Protein AF-A0A0D1LJ55-F1 (afdb_monomer_lite)

Organism: NCBI:txid280871

pLDDT: mean 96.8, std 3.47, range [79.62, 98.5]

Sequence (42 aa):
VTTPRLECGDPKYAWVNQTIFVGQGRIQPGPVVEFQVFRVTL

Radius of gyration: 12.49 Å; chains: 1; bounding box: 32×22×30 Å

Structure (mmCIF, N/CA/C/O backbone):
data_AF-A0A0D1LJ55-F1
#
_entry.id   AF-A0A0D1LJ55-F1
#
loop_
_atom_site.group_PDB
_atom_site.id
_atom_site.type_symbol
_atom_site.label_atom_id
_atom_site.label_alt_id
_atom_site.label_comp_id
_atom_site.label_asym_id
_atom_site.label_entity_id
_atom_site.label_seq_id
_atom_site.pdbx_PDB_ins_code
_atom_site.Cartn_x
_atom_site.Cartn_y
_atom_site.Cartn_z
_atom_site.occupancy
_atom_site.B_iso_or_equiv
_atom_site.auth_seq_id
_atom_site.auth_comp_id
_atom_site.auth_asym_id
_atom_site.auth_atom_id
_atom_site.pdbx_PDB_model_num
ATOM 1 N N . VAL A 1 1 ? 8.441 11.505 -0.340 1.00 84.50 1 VAL A N 1
ATOM 2 C CA . VAL A 1 1 ? 7.309 10.884 0.391 1.00 84.50 1 VAL A CA 1
ATOM 3 C C . VAL A 1 1 ? 6.073 10.952 -0.488 1.00 84.50 1 VAL A C 1
ATOM 5 O O . VAL A 1 1 ? 5.911 11.945 -1.183 1.00 84.50 1 VAL A O 1
ATOM 8 N N . THR A 1 2 ? 5.257 9.900 -0.493 1.00 96.25 2 THR A N 1
ATOM 9 C CA . THR A 1 2 ? 3.978 9.817 -1.221 1.00 96.25 2 THR A CA 1
ATOM 10 C C . THR A 1 2 ? 2.903 9.216 -0.314 1.00 96.25 2 THR A C 1
ATOM 12 O O . THR A 1 2 ? 3.233 8.615 0.710 1.00 96.25 2 THR A O 1
ATOM 15 N N . THR A 1 3 ? 1.631 9.354 -0.682 1.00 97.31 3 THR A N 1
ATOM 16 C CA . THR A 1 3 ? 0.485 8.739 0.008 1.00 97.31 3 THR A CA 1
ATOM 17 C C . THR A 1 3 ? -0.219 7.750 -0.929 1.00 97.31 3 THR A C 1
ATOM 19 O O . THR A 1 3 ? -1.123 8.140 -1.671 1.00 97.31 3 THR A O 1
ATOM 22 N N . PRO A 1 4 ? 0.202 6.470 -0.958 1.00 97.19 4 PRO A N 1
ATOM 23 C CA . PRO A 1 4 ? -0.406 5.471 -1.830 1.00 97.19 4 PRO A CA 1
ATOM 24 C C . PRO A 1 4 ? -1.881 5.249 -1.486 1.00 97.19 4 PRO A C 1
ATOM 26 O O . PRO A 1 4 ? -2.228 5.031 -0.324 1.00 97.19 4 PRO A O 1
ATOM 29 N N . ARG A 1 5 ? -2.739 5.253 -2.510 1.00 97.06 5 ARG A N 1
ATOM 30 C CA . ARG A 1 5 ? -4.116 4.761 -2.416 1.00 97.06 5 ARG A CA 1
ATOM 31 C C . ARG A 1 5 ? -4.147 3.338 -2.949 1.00 97.06 5 ARG A C 1
ATOM 33 O O . ARG A 1 5 ? -3.726 3.100 -4.077 1.00 97.06 5 ARG A O 1
ATOM 40 N N . LEU A 1 6 ? -4.612 2.415 -2.119 1.00 97.56 6 LEU A N 1
ATOM 41 C CA . LEU A 1 6 ? -4.699 0.997 -2.436 1.00 97.56 6 LEU A CA 1
ATOM 42 C C . LEU A 1 6 ? -6.165 0.562 -2.419 1.00 97.56 6 LEU A C 1
ATOM 44 O O . LEU A 1 6 ? -6.944 1.059 -1.606 1.00 97.56 6 LEU A O 1
ATOM 48 N N . GLU A 1 7 ? -6.512 -0.377 -3.296 1.00 98.19 7 GLU A N 1
ATOM 49 C CA . GLU A 1 7 ? -7.856 -0.942 -3.420 1.00 98.19 7 GLU A CA 1
ATOM 50 C C . GLU A 1 7 ? -7.758 -2.463 -3.601 1.00 98.19 7 GLU A C 1
ATOM 52 O O . GLU A 1 7 ? -6.950 -2.956 -4.389 1.00 98.19 7 GLU A O 1
ATOM 57 N N . CYS A 1 8 ? -8.556 -3.222 -2.852 1.00 98.31 8 CYS A N 1
ATOM 58 C CA . CYS A 1 8 ? -8.610 -4.678 -2.929 1.00 98.31 8 CYS A CA 1
ATOM 59 C C . CYS A 1 8 ? -10.030 -5.194 -2.663 1.00 98.31 8 CYS A C 1
ATOM 61 O O . CYS A 1 8 ? -10.672 -4.793 -1.694 1.00 98.31 8 CYS A O 1
ATOM 63 N N . GLY A 1 9 ? -10.511 -6.108 -3.512 1.00 98.38 9 GLY A N 1
ATOM 64 C CA . GLY A 1 9 ? -11.834 -6.727 -3.369 1.00 98.38 9 GLY A CA 1
ATOM 65 C C . GLY A 1 9 ? -11.872 -7.980 -2.486 1.00 98.38 9 GLY A C 1
ATOM 66 O O . GLY A 1 9 ? -12.956 -8.422 -2.119 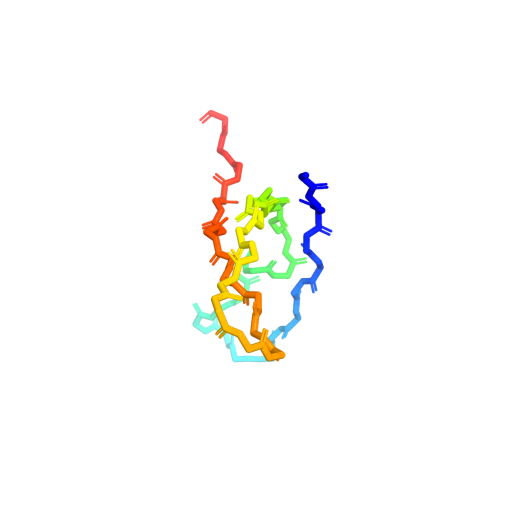1.00 98.38 9 GLY A O 1
ATOM 67 N N . ASP A 1 10 ? -10.721 -8.564 -2.143 1.00 98.50 10 ASP A N 1
ATOM 68 C CA . ASP A 1 10 ? -10.665 -9.758 -1.292 1.00 98.50 10 ASP A CA 1
ATOM 69 C C . ASP A 1 10 ? -10.969 -9.382 0.176 1.00 98.50 10 ASP A C 1
ATOM 71 O O . ASP A 1 10 ? -10.273 -8.522 0.735 1.00 98.50 10 ASP A O 1
ATOM 75 N N . PRO A 1 11 ? -11.955 -10.027 0.841 1.00 98.19 11 PRO A N 1
ATOM 76 C CA . PRO A 1 11 ? -12.302 -9.747 2.235 1.00 98.19 11 PRO A CA 1
ATOM 77 C C . PRO A 1 11 ? -11.123 -9.817 3.211 1.00 98.19 11 PRO A C 1
ATOM 79 O O . PRO A 1 11 ? -11.081 -9.053 4.177 1.00 98.19 11 PRO A O 1
ATOM 82 N N . LYS A 1 12 ? -10.125 -10.673 2.951 1.00 98.31 12 LYS A N 1
ATOM 83 C CA . LYS A 1 12 ? -8.900 -10.776 3.761 1.00 98.31 12 LYS A CA 1
ATOM 84 C C . LYS A 1 12 ? -8.142 -9.446 3.846 1.00 98.31 12 LYS A C 1
ATOM 86 O O .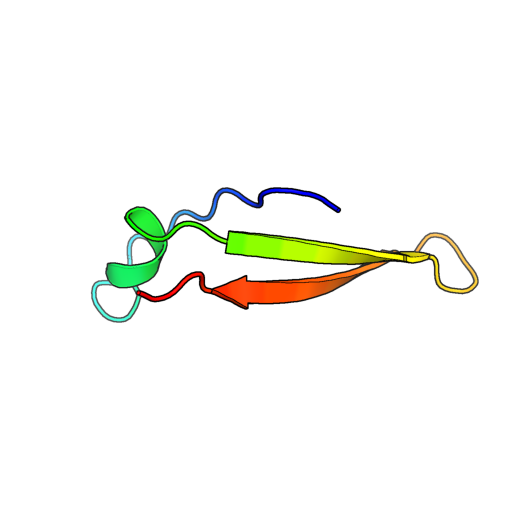 LYS A 1 12 ? -7.492 -9.162 4.853 1.00 98.31 12 LYS A O 1
ATOM 91 N N . TYR A 1 13 ? -8.215 -8.634 2.795 1.00 98.00 13 TYR A N 1
ATOM 92 C CA . T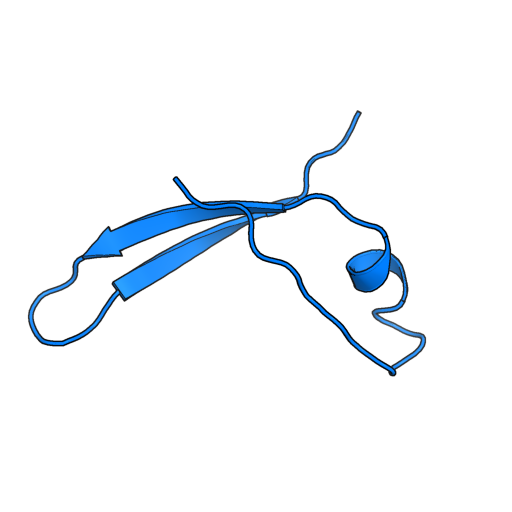YR A 1 13 ? -7.508 -7.361 2.675 1.00 98.00 13 TYR A CA 1
ATOM 93 C C . TYR A 1 13 ? -8.443 -6.152 2.755 1.00 98.00 13 TYR A C 1
ATOM 95 O O 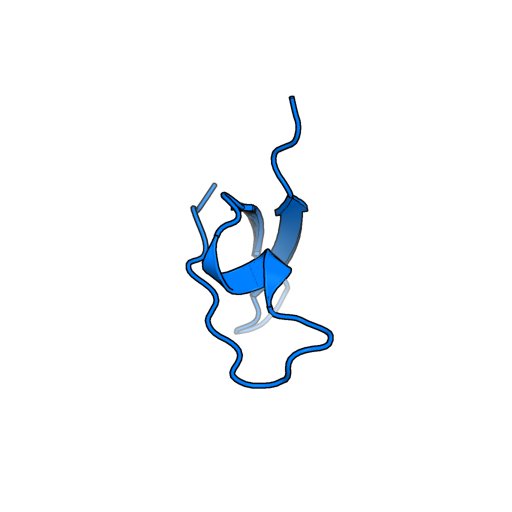. TYR A 1 13 ? -8.013 -5.038 2.466 1.00 98.00 13 TYR A O 1
ATOM 103 N N . ALA A 1 14 ? -9.687 -6.326 3.215 1.00 97.81 14 ALA A N 1
ATOM 104 C CA . ALA A 1 14 ? -10.661 -5.237 3.332 1.00 97.81 14 ALA A CA 1
ATOM 105 C C . ALA A 1 14 ? -10.136 -4.031 4.137 1.00 97.81 14 ALA A C 1
ATOM 107 O O . ALA A 1 14 ? -10.480 -2.887 3.844 1.00 97.81 14 ALA A O 1
ATOM 108 N N . TRP A 1 15 ? -9.242 -4.271 5.104 1.00 96.75 15 TRP A N 1
ATOM 109 C CA . TRP A 1 15 ? -8.593 -3.225 5.900 1.00 96.75 15 TRP A CA 1
ATOM 110 C C . TRP A 1 15 ? -7.797 -2.218 5.054 1.00 96.75 15 TRP A C 1
ATOM 112 O O . TRP A 1 15 ? -7.684 -1.055 5.437 1.00 96.75 15 TRP A O 1
ATOM 122 N N . VAL A 1 16 ? -7.259 -2.636 3.905 1.00 97.75 16 VAL A N 1
ATOM 123 C CA . VAL A 1 16 ? -6.444 -1.793 3.019 1.00 97.75 16 VAL A CA 1
ATOM 124 C C . VAL A 1 16 ? -7.262 -0.626 2.463 1.00 97.75 16 VAL A C 1
ATOM 126 O O . VAL A 1 16 ? -6.773 0.500 2.436 1.00 97.75 16 VAL A O 1
ATOM 129 N N . ASN A 1 17 ? -8.527 -0.868 2.110 1.00 97.69 17 ASN A N 1
ATOM 130 C CA . ASN A 1 17 ? -9.409 0.117 1.470 1.00 97.69 17 ASN A CA 1
ATOM 131 C C . ASN A 1 17 ? -9.739 1.321 2.368 1.00 97.69 17 ASN A C 1
ATOM 133 O O . ASN A 1 17 ? -10.192 2.356 1.883 1.00 97.69 17 ASN A O 1
ATOM 137 N N . GLN A 1 18 ? -9.544 1.183 3.682 1.00 96.56 18 GLN A N 1
ATOM 138 C CA . GLN A 1 18 ? -9.876 2.196 4.690 1.00 96.56 18 GLN A CA 1
ATOM 139 C C . GLN A 1 18 ? -8.654 2.624 5.515 1.00 96.56 18 GLN A C 1
ATOM 141 O O . GLN A 1 18 ? -8.793 3.165 6.609 1.00 96.56 18 GLN A O 1
ATOM 146 N N . THR A 1 19 ? -7.448 2.377 5.001 1.00 97.50 19 THR A N 1
ATOM 147 C CA . THR A 1 19 ? -6.193 2.681 5.694 1.00 97.50 19 THR A CA 1
ATOM 148 C C . THR A 1 19 ? -5.438 3.815 5.004 1.00 97.50 19 THR A C 1
ATOM 150 O O . THR A 1 19 ? -5.319 3.848 3.781 1.00 97.50 19 THR A O 1
ATOM 153 N N . ILE A 1 20 ? -4.880 4.734 5.798 1.00 97.88 20 ILE A N 1
ATOM 154 C CA . ILE A 1 20 ? -3.910 5.721 5.311 1.00 97.88 20 ILE A CA 1
ATOM 155 C C . ILE A 1 20 ? -2.523 5.075 5.285 1.00 97.88 20 ILE A C 1
ATOM 157 O O . ILE A 1 20 ? -2.069 4.507 6.282 1.00 97.88 20 ILE A O 1
ATOM 161 N N . PHE A 1 21 ? -1.836 5.208 4.151 1.00 98.25 21 PHE A N 1
ATOM 162 C CA . PHE A 1 21 ? -0.465 4.744 3.971 1.00 98.25 21 PHE A CA 1
ATOM 163 C C . PHE A 1 21 ? 0.485 5.903 3.689 1.00 98.25 21 PHE A C 1
ATOM 165 O O . PHE A 1 21 ? 0.123 6.893 3.050 1.00 98.25 21 PHE A O 1
ATOM 172 N N . VAL A 1 22 ? 1.733 5.736 4.118 1.00 98.25 22 VAL A N 1
ATOM 173 C CA . VAL A 1 22 ? 2.847 6.622 3.774 1.00 98.25 22 VAL A CA 1
ATOM 174 C C . VAL A 1 22 ? 3.901 5.800 3.046 1.00 98.25 22 VAL A C 1
ATOM 176 O O . VAL A 1 22 ? 4.396 4.804 3.565 1.00 98.25 22 VAL A O 1
ATOM 179 N N . GLY A 1 23 ? 4.232 6.212 1.825 1.00 97.94 23 GLY A N 1
ATOM 180 C CA . GLY A 1 23 ? 5.277 5.608 1.009 1.00 97.94 23 GLY A CA 1
ATOM 181 C C . GLY A 1 23 ? 6.558 6.437 1.038 1.00 97.94 23 GLY A C 1
ATOM 182 O O . GLY A 1 23 ? 6.565 7.612 0.644 1.00 97.94 23 GLY A O 1
ATOM 183 N N . GLN A 1 24 ? 7.666 5.820 1.436 1.00 98.19 24 GLN A N 1
ATOM 184 C CA . GLN A 1 24 ? 9.009 6.363 1.268 1.00 98.19 24 GLN A CA 1
ATOM 185 C C . GLN A 1 24 ? 9.648 5.750 0.020 1.00 98.19 24 GLN A C 1
ATOM 187 O O . GLN A 1 24 ? 9.928 4.556 -0.020 1.00 98.19 24 GLN A O 1
ATOM 192 N N . GLY A 1 25 ? 9.852 6.574 -1.009 1.00 97.31 25 GLY A N 1
ATOM 193 C CA . GLY A 1 25 ? 10.485 6.157 -2.260 1.00 97.31 25 GLY A CA 1
ATOM 194 C C . GLY A 1 25 ? 12.005 6.323 -2.228 1.00 97.31 25 GLY A C 1
ATOM 195 O O . GLY A 1 25 ? 12.502 7.318 -1.694 1.00 97.31 25 GLY A O 1
ATOM 196 N N . ARG A 1 26 ? 12.729 5.386 -2.844 1.00 97.75 26 ARG A N 1
ATOM 197 C CA . ARG A 1 26 ? 14.178 5.427 -3.078 1.00 97.75 26 ARG A CA 1
ATOM 198 C C . ARG A 1 26 ? 14.473 5.035 -4.526 1.00 97.75 26 ARG A C 1
ATOM 200 O O . ARG A 1 26 ? 14.166 3.919 -4.943 1.00 97.75 26 ARG A O 1
ATOM 207 N N . ILE A 1 27 ? 15.074 5.949 -5.285 1.00 96.94 27 ILE A N 1
ATOM 208 C CA . ILE A 1 27 ? 15.522 5.676 -6.658 1.00 96.94 27 ILE A CA 1
ATOM 209 C C . ILE A 1 27 ? 16.675 4.666 -6.600 1.00 96.94 27 ILE A C 1
ATOM 211 O O . ILE A 1 27 ? 17.611 4.847 -5.821 1.00 96.94 27 ILE A O 1
ATOM 215 N N . GLN A 1 28 ? 16.590 3.608 -7.403 1.00 97.94 28 GLN A N 1
ATOM 216 C CA . GLN A 1 28 ? 17.644 2.603 -7.564 1.00 97.94 28 GLN A CA 1
ATOM 217 C C . GLN A 1 28 ? 18.397 2.829 -8.886 1.00 97.94 28 GLN A C 1
ATOM 219 O O . GLN A 1 28 ? 17.902 3.555 -9.749 1.00 97.94 28 GLN A O 1
ATOM 224 N N . PRO A 1 29 ? 19.574 2.210 -9.091 1.00 97.94 29 PRO A N 1
ATOM 225 C CA . PRO A 1 29 ? 20.204 2.181 -10.407 1.00 97.94 29 PRO A CA 1
ATOM 226 C C . PRO A 1 29 ? 19.266 1.600 -11.478 1.00 97.94 29 PRO A C 1
ATOM 228 O O . PRO A 1 29 ? 18.674 0.538 -11.289 1.00 97.94 29 PRO A O 1
ATOM 231 N N . GLY A 1 30 ? 19.159 2.287 -12.618 1.00 96.56 30 GLY A N 1
ATOM 232 C CA . GLY A 1 30 ? 18.228 1.938 -13.695 1.00 96.56 30 GLY A CA 1
ATOM 233 C C . GLY A 1 30 ? 16.837 2.572 -13.530 1.00 96.56 30 GLY A C 1
ATOM 234 O O . GLY A 1 30 ? 16.640 3.435 -12.676 1.00 96.56 30 GLY A O 1
ATOM 235 N N . PRO A 1 31 ? 15.852 2.188 -14.360 1.00 96.38 31 PRO A N 1
ATOM 236 C CA . PRO A 1 31 ? 14.505 2.761 -14.331 1.00 96.38 31 PRO A CA 1
ATOM 237 C C . PRO A 1 31 ? 13.644 2.116 -13.231 1.00 96.38 31 PRO A C 1
ATOM 239 O O . PRO A 1 31 ? 12.567 1.587 -13.500 1.00 96.38 31 PRO A O 1
ATOM 242 N N . VAL A 1 32 ? 14.138 2.110 -11.989 1.00 97.94 32 VAL A N 1
ATOM 243 C CA . VAL A 1 32 ? 13.499 1.430 -10.854 1.00 97.94 32 VAL A CA 1
ATOM 244 C C . VAL A 1 32 ? 13.372 2.378 -9.665 1.00 97.94 32 VAL A C 1
ATOM 246 O O . VAL A 1 32 ? 14.317 3.069 -9.282 1.00 97.94 32 VAL A O 1
ATOM 249 N N . VAL A 1 33 ? 12.196 2.368 -9.038 1.00 97.31 33 VAL A N 1
ATOM 250 C CA . VAL A 1 33 ? 11.945 3.042 -7.761 1.00 97.31 33 VAL A CA 1
ATOM 251 C C . VAL A 1 33 ? 11.482 1.999 -6.756 1.00 97.31 33 VAL A C 1
ATOM 253 O O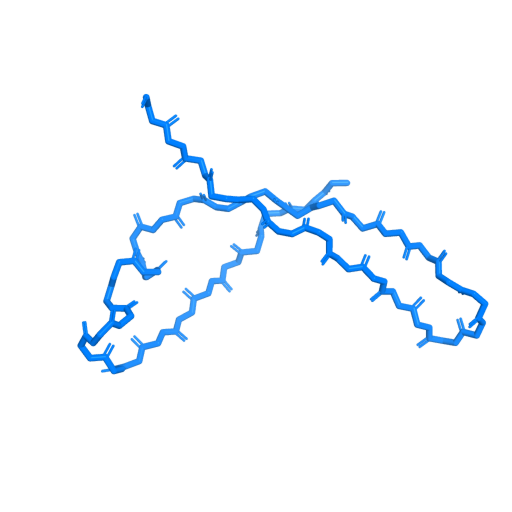 . VAL A 1 33 ? 10.503 1.292 -6.984 1.00 97.31 33 VAL A O 1
ATOM 256 N N . GLU A 1 34 ? 12.187 1.911 -5.635 1.00 97.81 34 GLU A N 1
ATOM 257 C CA . GLU A 1 34 ? 11.783 1.103 -4.490 1.00 97.81 34 GLU A CA 1
ATOM 258 C C . GLU A 1 34 ? 10.884 1.939 -3.578 1.00 97.81 34 GLU A C 1
ATOM 260 O O . GLU A 1 34 ? 11.195 3.097 -3.296 1.00 97.81 34 GLU A O 1
ATOM 265 N N . PHE A 1 35 ? 9.790 1.355 -3.090 1.00 97.81 35 PHE A N 1
ATOM 266 C CA . PHE A 1 35 ? 8.928 1.986 -2.096 1.00 97.81 35 PHE A CA 1
ATOM 267 C C . PHE A 1 35 ? 8.869 1.142 -0.830 1.00 97.81 35 PHE A C 1
ATOM 269 O O . PHE A 1 35 ? 8.440 -0.010 -0.864 1.00 97.81 35 PHE A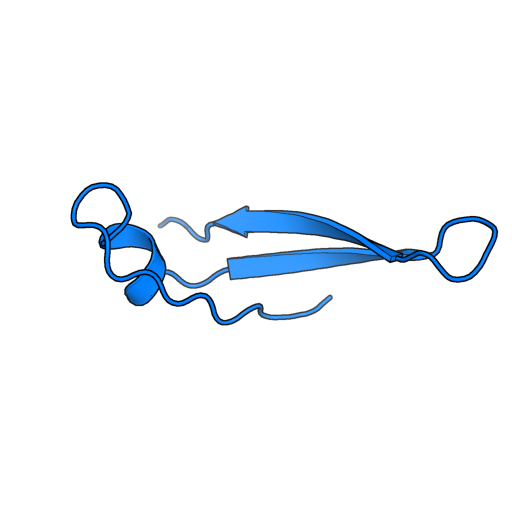 O 1
ATOM 276 N N . GLN A 1 36 ? 9.219 1.751 0.299 1.00 98.31 36 GLN A N 1
ATOM 277 C CA . GLN A 1 36 ? 8.848 1.232 1.607 1.00 98.31 36 GLN A CA 1
ATOM 278 C C . GLN A 1 36 ? 7.506 1.847 2.006 1.00 98.31 36 GLN A C 1
ATOM 280 O O . GLN A 1 36 ? 7.379 3.070 2.092 1.00 98.31 36 GLN A O 1
ATOM 285 N N . VAL A 1 37 ? 6.490 1.004 2.192 1.00 98.06 37 VAL A N 1
ATOM 286 C CA . VAL A 1 37 ? 5.118 1.438 2.482 1.00 98.06 37 VAL A CA 1
ATOM 287 C C . VAL A 1 37 ? 4.783 1.131 3.933 1.00 98.06 37 VAL A C 1
ATOM 289 O O . VAL A 1 37 ? 4.866 -0.013 4.374 1.00 98.06 37 VAL A O 1
ATOM 292 N N . PHE A 1 38 ? 4.373 2.163 4.661 1.00 97.94 38 PHE A N 1
ATOM 293 C CA . PHE A 1 38 ? 3.973 2.082 6.056 1.00 97.94 38 PHE A CA 1
ATOM 294 C C . PHE A 1 38 ? 2.471 2.294 6.180 1.00 97.94 38 PHE A C 1
ATOM 296 O O . PHE A 1 38 ? 1.898 3.168 5.524 1.00 97.94 38 PHE A O 1
ATOM 303 N N . ARG A 1 39 ? 1.839 1.515 7.056 1.00 97.69 39 ARG A N 1
ATOM 304 C CA . ARG A 1 39 ? 0.475 1.767 7.520 1.00 97.69 39 ARG A CA 1
ATOM 305 C C . ARG A 1 39 ? 0.520 2.792 8.648 1.00 97.69 39 ARG A C 1
ATOM 307 O O . ARG A 1 39 ? 1.281 2.614 9.593 1.00 97.69 39 ARG A O 1
ATOM 314 N N . VAL A 1 40 ? -0.326 3.814 8.575 1.00 97.06 40 VAL A N 1
ATOM 315 C CA . VAL A 1 40 ? -0.545 4.725 9.702 1.00 97.06 40 VAL A CA 1
ATOM 316 C C . VAL A 1 40 ? -1.457 4.040 10.719 1.00 97.06 40 VAL A C 1
ATOM 318 O O . VAL A 1 40 ? -2.520 3.523 10.365 1.00 97.06 40 VAL A O 1
ATOM 321 N N . THR A 1 41 ? -1.031 4.024 11.977 1.00 92.75 41 THR A N 1
ATOM 322 C CA . THR A 1 41 ? -1.807 3.542 13.125 1.00 92.75 41 THR A CA 1
ATOM 323 C C . THR A 1 41 ? -1.889 4.650 14.171 1.00 92.75 41 THR A C 1
ATOM 325 O O . THR A 1 41 ? -0.988 5.487 14.240 1.00 92.75 41 THR A O 1
ATOM 328 N N . LEU A 1 42 ? -2.975 4.667 14.946 1.00 79.62 42 LEU A N 1
ATOM 329 C CA . LEU A 1 42 ? -3.087 5.479 16.161 1.00 79.62 42 LEU A CA 1
ATOM 330 C C . LEU A 1 42 ? -2.377 4.791 17.329 1.00 79.62 42 LEU A C 1
ATOM 332 O O . LEU A 1 42 ? -2.328 3.538 17.307 1.00 79.62 42 LEU A O 1
#

Foldseek 3Di:
DDWDQDDDPDPVCPVSNVWTKDWDWDDDPDPDIDIDIDTDDD

Secondary structure (DSSP, 8-state):
-B-------SGGGGGGGG--EEEEEEEETTTEEEEEEEE---